Protein AF-A0A3E4QNN7-F1 (afdb_monomer_lite)

Structure (mmCIF, N/CA/C/O backbone):
data_AF-A0A3E4QNN7-F1
#
_entry.id   AF-A0A3E4QNN7-F1
#
loop_
_atom_site.group_PDB
_atom_site.id
_atom_site.type_symbol
_atom_site.label_atom_id
_atom_site.label_alt_id
_atom_site.label_comp_id
_atom_site.label_asym_id
_atom_site.label_entity_id
_atom_site.label_seq_id
_atom_site.pdbx_PDB_ins_code
_atom_site.Cartn_x
_atom_site.Cartn_y
_atom_site.Cartn_z
_atom_site.occupancy
_atom_site.B_iso_or_equiv
_atom_site.auth_seq_id
_atom_site.auth_comp_id
_atom_site.auth_asym_id
_atom_site.auth_atom_id
_atom_site.pdbx_PDB_model_num
ATOM 1 N N . MET A 1 1 ? 46.980 -4.407 -20.284 1.00 36.72 1 MET A N 1
ATOM 2 C CA . MET A 1 1 ? 46.066 -5.541 -20.517 1.00 36.72 1 MET A CA 1
ATOM 3 C C . MET A 1 1 ? 44.686 -5.028 -20.177 1.00 36.72 1 MET A C 1
ATOM 5 O O . MET A 1 1 ? 44.405 -4.844 -19.002 1.00 36.72 1 MET A O 1
ATOM 9 N N . ALA A 1 2 ? 43.926 -4.633 -21.195 1.00 38.31 2 ALA A N 1
ATOM 10 C CA . ALA A 1 2 ? 42.550 -4.196 -21.019 1.00 38.31 2 ALA A CA 1
ATOM 11 C C . ALA A 1 2 ? 41.679 -5.452 -20.889 1.00 38.31 2 ALA A C 1
ATOM 13 O O . ALA A 1 2 ? 41.875 -6.410 -21.640 1.00 38.31 2 ALA A O 1
ATOM 14 N N . MET A 1 3 ? 40.809 -5.482 -19.882 1.00 40.38 3 MET A N 1
ATOM 15 C CA . MET A 1 3 ? 39.837 -6.554 -19.642 1.00 40.38 3 MET A CA 1
ATOM 16 C C . MET A 1 3 ? 38.678 -6.419 -20.645 1.00 40.38 3 MET A C 1
ATOM 18 O O . MET A 1 3 ? 37.523 -6.291 -20.264 1.00 40.38 3 MET A O 1
ATOM 22 N N . ASP A 1 4 ? 38.991 -6.408 -21.939 1.00 44.97 4 ASP A N 1
ATOM 23 C CA . ASP A 1 4 ? 38.022 -6.173 -23.009 1.00 44.97 4 ASP A CA 1
ATOM 24 C C . ASP A 1 4 ? 37.527 -7.527 -23.528 1.00 44.97 4 ASP A C 1
ATOM 26 O O . ASP A 1 4 ? 38.071 -8.070 -24.492 1.00 44.97 4 ASP A O 1
ATOM 30 N N . GLY A 1 5 ? 36.532 -8.130 -22.874 1.00 44.91 5 GLY A N 1
ATOM 31 C CA . GLY A 1 5 ? 35.968 -9.367 -23.426 1.00 44.91 5 GLY A CA 1
ATOM 32 C C . GLY A 1 5 ? 34.820 -10.059 -22.704 1.00 44.91 5 GLY A C 1
ATOM 33 O O . GLY A 1 5 ? 34.354 -11.066 -23.224 1.00 44.91 5 GLY A O 1
ATOM 34 N N . TYR A 1 6 ? 34.360 -9.578 -21.547 1.00 50.12 6 TYR A N 1
ATOM 35 C CA . TYR A 1 6 ? 33.297 -10.266 -20.798 1.00 50.12 6 TYR A CA 1
ATOM 36 C C . TYR A 1 6 ? 32.219 -9.358 -20.209 1.00 50.12 6 TYR A C 1
ATOM 38 O O . TYR A 1 6 ? 31.362 -9.855 -19.486 1.00 50.12 6 TYR A O 1
ATOM 46 N N . GLU A 1 7 ? 32.218 -8.063 -20.522 1.00 44.12 7 GLU A N 1
ATOM 47 C CA . GLU A 1 7 ? 31.106 -7.201 -20.129 1.00 44.12 7 GLU A CA 1
ATOM 48 C C . GLU A 1 7 ? 30.124 -7.106 -21.306 1.00 44.12 7 GLU A C 1
ATOM 50 O O . GLU A 1 7 ? 30.459 -6.520 -22.342 1.00 44.12 7 GLU A O 1
ATOM 55 N N . PRO A 1 8 ? 28.950 -7.756 -21.230 1.00 51.69 8 PRO A N 1
ATOM 56 C CA . PRO A 1 8 ? 27.920 -7.591 -22.245 1.00 51.69 8 PRO A CA 1
ATOM 57 C C . PRO A 1 8 ? 27.544 -6.112 -22.337 1.00 51.69 8 PRO A C 1
ATOM 59 O O . PRO A 1 8 ? 27.378 -5.437 -21.325 1.00 51.69 8 PRO A O 1
ATOM 62 N N . ALA A 1 9 ? 27.404 -5.608 -23.566 1.00 52.06 9 ALA A N 1
ATOM 63 C CA . ALA A 1 9 ? 27.122 -4.195 -23.841 1.00 52.06 9 ALA A CA 1
ATOM 64 C C . ALA A 1 9 ? 25.812 -3.685 -23.202 1.00 52.06 9 ALA A C 1
ATOM 66 O O . ALA A 1 9 ? 25.598 -2.479 -23.139 1.00 52.06 9 ALA A O 1
ATOM 67 N N . SER A 1 10 ? 24.950 -4.594 -22.736 1.00 57.69 10 SER A N 1
ATOM 68 C CA . SER A 1 10 ? 23.739 -4.293 -21.974 1.00 57.69 10 SER A CA 1
ATOM 69 C C . SER A 1 10 ? 24.000 -3.947 -20.504 1.00 57.69 10 SER A C 1
ATOM 71 O O . SER A 1 10 ? 23.119 -3.388 -19.871 1.00 57.69 10 SER A O 1
ATOM 73 N N . GLY A 1 11 ? 25.166 -4.280 -19.938 1.00 53.88 11 GLY A N 1
ATOM 74 C CA . GLY A 1 11 ? 25.412 -4.198 -18.491 1.00 53.88 11 GLY A CA 1
ATOM 75 C C . GLY A 1 11 ? 24.831 -5.370 -17.681 1.00 53.88 11 GLY A C 1
ATOM 76 O O . GLY A 1 11 ? 24.972 -5.393 -16.462 1.00 53.88 11 GLY A O 1
ATOM 77 N N . PHE A 1 12 ? 24.235 -6.373 -18.342 1.00 56.53 12 PHE A N 1
ATOM 78 C CA . PHE A 1 12 ? 23.596 -7.546 -17.721 1.00 56.53 12 PHE A CA 1
ATOM 79 C C . PHE A 1 12 ? 24.128 -8.847 -18.309 1.00 56.53 12 PHE A C 1
ATOM 81 O O . PHE A 1 12 ? 24.355 -8.896 -19.510 1.00 56.53 12 PHE A O 1
ATOM 88 N N . ASN A 1 13 ? 24.253 -9.914 -17.505 1.00 65.38 13 ASN A N 1
ATOM 89 C CA . ASN A 1 13 ? 24.792 -11.234 -17.890 1.00 65.38 13 ASN A CA 1
ATOM 90 C C . ASN A 1 13 ? 23.898 -12.015 -18.887 1.00 65.38 13 ASN A C 1
ATOM 92 O O . ASN A 1 13 ? 23.437 -13.122 -18.604 1.00 65.38 13 ASN A O 1
ATOM 96 N N . LEU A 1 14 ? 23.624 -11.424 -20.047 1.00 67.94 14 LEU A N 1
ATOM 97 C CA . LEU A 1 14 ? 22.802 -11.970 -21.117 1.00 67.94 14 LEU A CA 1
ATOM 98 C C . LEU A 1 14 ? 23.686 -12.561 -22.228 1.00 67.94 14 LEU A C 1
ATOM 100 O O . LEU A 1 14 ? 24.783 -12.050 -22.484 1.00 67.94 14 LEU A O 1
ATOM 104 N N . PRO A 1 15 ? 23.228 -13.625 -22.918 1.00 73.31 15 PRO A N 1
ATOM 105 C CA . PRO A 1 15 ? 23.930 -14.159 -24.079 1.00 73.31 15 PRO A CA 1
ATOM 106 C C . PRO A 1 15 ? 24.132 -13.100 -25.178 1.00 73.31 15 PRO A C 1
ATOM 108 O O . PRO A 1 15 ? 23.301 -12.201 -25.327 1.00 73.31 15 PRO A O 1
ATOM 111 N N . PRO A 1 16 ? 25.189 -13.217 -26.005 1.00 72.44 16 PRO A N 1
ATOM 112 C CA . PRO A 1 16 ? 25.409 -12.306 -27.123 1.00 72.44 16 PRO A CA 1
ATOM 113 C C . PRO A 1 16 ? 24.188 -12.227 -28.049 1.00 72.44 16 PRO A C 1
ATOM 115 O O . PRO A 1 16 ? 23.712 -13.248 -28.541 1.00 72.44 16 PRO A O 1
ATOM 118 N N . GLY A 1 17 ? 23.711 -11.008 -28.309 1.00 70.88 17 GLY A N 1
ATOM 119 C CA . GLY A 1 17 ? 22.534 -10.760 -29.146 1.00 70.88 17 GLY A CA 1
ATOM 120 C C .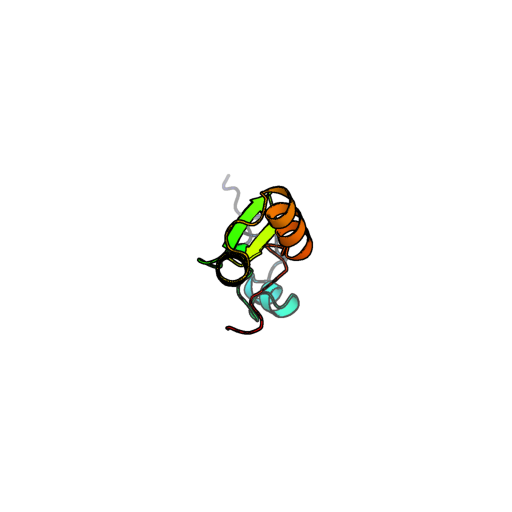 GLY A 1 17 ? 21.195 -10.751 -28.403 1.00 70.88 17 GLY A C 1
ATOM 121 O O . GLY A 1 17 ? 20.189 -10.458 -29.039 1.00 70.88 17 GLY A O 1
ATOM 122 N N . CYS A 1 18 ? 21.178 -11.015 -27.092 1.00 67.31 18 CYS A N 1
ATOM 123 C CA . CYS A 1 18 ? 20.011 -10.796 -26.241 1.00 67.31 18 CYS A CA 1
ATOM 124 C C . CYS A 1 18 ? 20.091 -9.422 -25.563 1.00 67.31 18 CYS A C 1
ATOM 126 O O . CYS A 1 18 ? 21.112 -9.068 -24.970 1.00 67.31 18 CYS A O 1
ATOM 128 N N . SER A 1 19 ? 19.000 -8.667 -25.631 1.00 77.12 19 SER A N 1
ATOM 129 C CA . SER A 1 19 ? 18.792 -7.407 -24.916 1.00 77.12 19 SER A CA 1
ATOM 130 C C . SER A 1 19 ? 17.829 -7.585 -23.740 1.00 77.12 19 SER A C 1
ATOM 132 O O . SER A 1 19 ? 17.092 -8.568 -23.678 1.00 77.12 19 SER A O 1
ATOM 134 N N . GLU A 1 20 ? 17.797 -6.622 -22.819 1.00 71.06 20 GLU A N 1
ATOM 135 C CA . GLU A 1 20 ? 16.780 -6.581 -21.756 1.00 71.06 20 GLU A CA 1
ATOM 136 C C . GLU A 1 20 ? 15.366 -6.552 -22.338 1.00 71.06 20 GLU A C 1
ATOM 138 O O . GLU A 1 20 ? 14.516 -7.317 -21.909 1.00 71.06 20 GLU A O 1
ATOM 143 N N . ALA A 1 21 ? 15.153 -5.808 -23.427 1.00 69.19 21 ALA A N 1
ATOM 144 C CA . ALA A 1 21 ? 13.868 -5.769 -24.122 1.00 69.19 21 ALA A CA 1
ATOM 145 C C . ALA A 1 21 ? 13.420 -7.142 -24.670 1.00 69.19 21 ALA A C 1
ATOM 147 O O . ALA A 1 21 ? 12.225 -7.376 -24.868 1.00 69.19 21 ALA A O 1
ATOM 148 N N . ASP A 1 22 ? 14.352 -8.063 -24.942 1.00 75.44 22 ASP A N 1
ATOM 149 C CA . ASP A 1 22 ? 14.015 -9.444 -25.302 1.00 75.44 22 ASP A CA 1
ATOM 150 C C . ASP A 1 22 ? 13.538 -10.244 -24.087 1.00 75.44 22 ASP A C 1
ATOM 152 O O . ASP A 1 22 ? 12.610 -11.042 -24.217 1.00 75.44 22 ASP A O 1
ATOM 156 N N . VAL A 1 23 ? 14.138 -10.004 -22.918 1.00 70.62 23 VAL A N 1
ATOM 157 C CA . VAL A 1 23 ? 13.721 -10.591 -21.639 1.00 70.62 23 VAL A CA 1
ATOM 158 C C . VAL A 1 23 ? 12.365 -10.031 -21.225 1.00 70.62 23 VAL A C 1
ATOM 160 O O . VAL A 1 23 ? 11.454 -10.815 -20.976 1.00 70.62 23 VAL A O 1
ATOM 163 N N . ASP A 1 24 ? 12.186 -8.712 -21.253 1.00 70.69 24 ASP A N 1
ATOM 164 C CA . ASP A 1 24 ? 10.936 -8.045 -20.881 1.00 70.69 24 ASP A CA 1
ATOM 165 C C . ASP A 1 24 ? 9.766 -8.531 -21.730 1.00 70.69 24 ASP A C 1
ATOM 167 O O . ASP A 1 24 ? 8.693 -8.842 -21.221 1.00 70.69 24 ASP A O 1
ATOM 171 N N . ARG A 1 25 ? 9.988 -8.675 -23.038 1.00 71.69 25 ARG A N 1
ATOM 172 C CA . ARG A 1 25 ? 8.992 -9.206 -23.970 1.00 71.69 25 ARG A CA 1
ATOM 173 C C . ARG A 1 25 ? 8.709 -10.693 -23.768 1.00 71.69 25 ARG A C 1
ATOM 175 O O . ARG A 1 25 ? 7.584 -11.118 -24.004 1.00 71.69 25 ARG A O 1
ATOM 182 N N . ALA A 1 26 ? 9.707 -11.491 -23.389 1.00 71.88 26 ALA A N 1
ATOM 183 C CA . ALA A 1 26 ? 9.521 -12.919 -23.133 1.00 71.88 26 ALA A CA 1
ATOM 184 C C . ALA A 1 26 ? 8.823 -13.188 -21.791 1.00 71.88 26 ALA A C 1
ATOM 186 O O . ALA A 1 26 ? 8.061 -14.147 -21.685 1.00 71.88 26 ALA A O 1
ATOM 187 N N . MET A 1 27 ? 9.088 -12.349 -20.792 1.00 67.00 27 MET A N 1
ATOM 188 C CA . MET A 1 27 ? 8.584 -12.488 -19.426 1.00 67.00 27 MET A CA 1
ATOM 189 C C . MET A 1 27 ? 7.332 -11.646 -19.153 1.00 67.00 27 MET A C 1
ATOM 191 O O . MET A 1 27 ? 6.700 -11.821 -18.119 1.00 67.00 27 MET A O 1
ATOM 195 N N . GLY A 1 28 ? 6.954 -10.753 -20.070 1.00 63.00 28 GLY A N 1
ATOM 196 C CA . GLY A 1 28 ? 5.788 -9.885 -19.910 1.00 63.00 28 GLY A CA 1
ATOM 197 C C . GLY A 1 28 ? 6.015 -8.691 -18.977 1.00 63.00 28 GLY A C 1
ATOM 198 O O . GLY A 1 28 ? 5.043 -8.040 -18.604 1.00 63.00 28 GLY A O 1
ATOM 199 N N . TYR A 1 29 ? 7.267 -8.343 -18.644 1.00 61.62 29 TYR A N 1
ATOM 200 C CA . TYR A 1 29 ? 7.607 -7.214 -17.756 1.00 61.62 29 TYR A CA 1
ATOM 201 C C . TYR A 1 29 ? 7.205 -5.825 -18.306 1.00 61.62 29 TYR A C 1
ATOM 203 O O . TYR A 1 29 ? 7.389 -4.817 -17.635 1.00 61.62 29 TYR A O 1
ATOM 211 N N . GLY A 1 30 ? 6.622 -5.750 -19.509 1.00 56.25 30 GLY A N 1
ATOM 212 C CA . GLY A 1 30 ? 6.116 -4.515 -20.122 1.00 56.25 30 GLY A CA 1
ATOM 213 C C . GLY A 1 30 ? 4.591 -4.337 -20.112 1.00 56.25 30 GLY A C 1
ATOM 214 O O . GLY A 1 30 ? 4.116 -3.335 -20.643 1.00 56.25 30 GLY A O 1
ATOM 215 N N . GLU A 1 31 ? 3.812 -5.284 -19.575 1.00 62.50 31 GLU A N 1
ATOM 216 C CA . GLU A 1 31 ? 2.337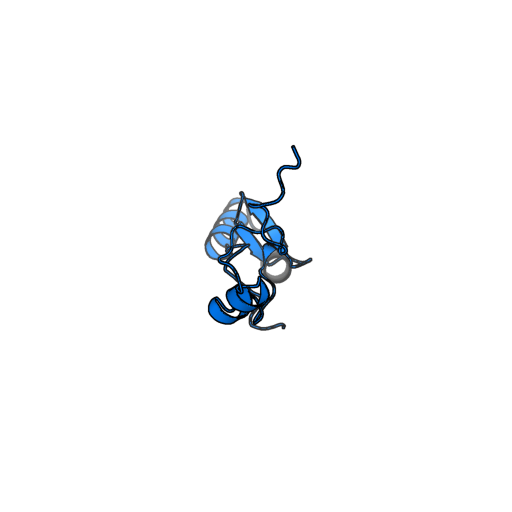 -5.197 -19.590 1.00 62.50 31 GLU A CA 1
ATOM 217 C C . GLU A 1 31 ? 1.764 -4.416 -18.393 1.00 62.50 31 GLU A C 1
ATOM 219 O O . GLU A 1 31 ? 0.654 -3.893 -18.468 1.00 62.50 31 GLU A O 1
ATOM 224 N N . ALA A 1 32 ? 2.534 -4.282 -17.311 1.00 65.81 32 ALA A N 1
ATOM 225 C CA . ALA A 1 32 ? 2.189 -3.519 -16.118 1.00 65.81 32 ALA A CA 1
ATOM 226 C C . ALA A 1 32 ? 3.459 -3.181 -15.334 1.00 65.81 32 ALA A C 1
ATOM 228 O O . ALA A 1 32 ? 4.259 -4.080 -15.084 1.00 65.81 32 ALA A O 1
ATOM 229 N N . ALA A 1 33 ? 3.625 -1.930 -14.890 1.00 76.94 33 ALA A N 1
ATOM 230 C CA . ALA A 1 33 ? 4.655 -1.634 -13.896 1.00 76.94 33 ALA A CA 1
ATOM 231 C C . ALA A 1 33 ? 4.353 -2.428 -12.607 1.00 76.94 33 ALA A C 1
ATOM 233 O O . ALA A 1 33 ? 3.183 -2.472 -12.187 1.00 76.94 33 ALA A O 1
ATOM 234 N N . PRO A 1 34 ? 5.362 -3.067 -11.993 1.00 84.38 34 PRO A N 1
ATOM 235 C CA . PRO A 1 34 ? 5.160 -3.872 -10.800 1.00 84.38 34 PRO A CA 1
ATOM 236 C C . PRO A 1 34 ? 4.786 -2.972 -9.611 1.00 84.38 34 PRO A C 1
ATOM 238 O O . PRO A 1 34 ? 5.064 -1.769 -9.599 1.00 84.38 34 PRO A O 1
ATOM 241 N N . CYS A 1 35 ? 4.123 -3.527 -8.596 1.00 88.00 35 CYS A N 1
ATOM 242 C CA . CYS A 1 35 ? 3.586 -2.748 -7.480 1.00 88.00 35 CYS A CA 1
ATOM 243 C C . CYS A 1 35 ? 4.678 -1.979 -6.724 1.00 88.00 35 CYS A C 1
ATOM 245 O O . CYS A 1 35 ? 4.399 -0.895 -6.223 1.00 88.00 35 CYS A O 1
ATOM 247 N N . GLY A 1 36 ? 5.915 -2.476 -6.690 1.00 85.50 36 GLY A N 1
ATOM 248 C CA . GLY A 1 36 ? 7.062 -1.791 -6.092 1.00 85.50 36 GLY A CA 1
ATOM 249 C C . GLY A 1 36 ? 7.431 -0.467 -6.772 1.00 85.50 36 GLY A C 1
ATOM 250 O O . GLY A 1 36 ? 8.037 0.393 -6.140 1.00 85.50 36 GLY A O 1
ATOM 251 N N . GLU A 1 37 ? 7.029 -0.257 -8.028 1.00 85.81 37 GLU A N 1
ATOM 252 C CA . GLU A 1 37 ? 7.214 1.010 -8.748 1.00 85.81 37 GLU A CA 1
ATOM 253 C C . GLU A 1 37 ? 6.008 1.957 -8.614 1.00 85.81 37 GLU A C 1
ATOM 255 O O . GLU A 1 37 ? 6.040 3.103 -9.070 1.00 85.81 37 GLU A O 1
ATOM 260 N N . CYS A 1 38 ? 4.924 1.509 -7.975 1.00 87.00 38 CYS A N 1
ATOM 261 C CA . CYS A 1 38 ? 3.720 2.307 -7.802 1.00 87.00 38 CYS A CA 1
ATOM 262 C C . CYS A 1 38 ? 3.882 3.321 -6.661 1.00 87.00 38 CYS A C 1
ATOM 264 O O . CYS A 1 38 ? 4.151 2.957 -5.520 1.00 87.00 38 CYS A O 1
ATOM 266 N N . ALA A 1 39 ? 3.600 4.600 -6.931 1.00 89.25 39 ALA A N 1
ATOM 267 C CA . ALA A 1 39 ? 3.644 5.664 -5.919 1.00 89.25 39 ALA A CA 1
ATOM 268 C C . ALA A 1 39 ? 2.629 5.488 -4.769 1.00 89.25 39 ALA A C 1
ATOM 270 O O . ALA A 1 39 ? 2.754 6.133 -3.732 1.00 89.25 39 ALA A O 1
ATOM 271 N N . GLU A 1 40 ? 1.619 4.641 -4.966 1.00 91.56 40 GLU A N 1
ATOM 272 C CA . GLU A 1 40 ? 0.581 4.329 -3.979 1.00 91.56 40 GLU A CA 1
ATOM 273 C C . GLU A 1 40 ? 0.909 3.069 -3.166 1.00 91.56 40 GLU A C 1
ATOM 275 O O . GLU A 1 40 ? 0.120 2.677 -2.307 1.00 91.56 40 GLU A O 1
ATOM 280 N N . ALA A 1 41 ? 2.016 2.379 -3.451 1.00 91.88 41 ALA A N 1
ATOM 281 C CA . ALA A 1 41 ? 2.392 1.190 -2.703 1.00 91.88 41 ALA A CA 1
ATOM 282 C C . ALA A 1 41 ? 2.830 1.568 -1.285 1.00 91.88 41 ALA A C 1
ATOM 284 O O . ALA A 1 41 ? 3.706 2.411 -1.085 1.00 91.88 41 ALA A O 1
ATOM 285 N N . VAL A 1 42 ? 2.226 0.915 -0.295 1.00 94.69 42 VAL A N 1
ATOM 286 C CA . VAL A 1 42 ? 2.630 1.038 1.106 1.00 94.69 42 VAL A CA 1
ATOM 287 C C . VAL A 1 42 ? 3.490 -0.170 1.443 1.00 94.69 42 VAL A C 1
ATOM 289 O O . VAL A 1 42 ? 2.993 -1.297 1.478 1.00 94.69 42 VAL A O 1
ATOM 292 N N . ASP A 1 43 ? 4.783 0.074 1.653 1.00 93.06 43 ASP A N 1
ATOM 293 C CA . ASP A 1 43 ? 5.755 -0.965 1.992 1.00 93.06 43 ASP A CA 1
ATOM 294 C C . ASP A 1 43 ? 5.431 -1.601 3.351 1.00 93.06 43 ASP A C 1
ATOM 296 O O . ASP A 1 43 ? 5.189 -0.906 4.345 1.00 93.06 43 ASP A O 1
ATOM 300 N N . VAL A 1 44 ? 5.409 -2.934 3.372 1.00 87.25 44 VAL A N 1
ATOM 301 C CA . VAL A 1 44 ? 5.172 -3.740 4.570 1.00 87.25 44 VAL A CA 1
ATOM 302 C C . VAL A 1 44 ? 6.437 -4.504 4.945 1.00 87.25 44 VAL A C 1
ATOM 304 O O . VAL A 1 44 ? 6.888 -4.412 6.091 1.00 87.25 44 VAL A O 1
ATOM 307 N N . CYS A 1 45 ? 6.992 -5.296 4.020 1.00 85.56 45 CYS A N 1
ATOM 308 C CA . CYS A 1 45 ? 8.190 -6.093 4.278 1.00 85.56 45 CYS A CA 1
ATOM 309 C C . CYS A 1 45 ? 8.833 -6.637 2.997 1.00 85.56 45 CYS A C 1
ATOM 311 O O . CYS A 1 45 ? 8.209 -7.445 2.314 1.00 85.56 45 CYS A O 1
ATOM 313 N N . CYS A 1 46 ? 10.117 -6.316 2.796 1.00 83.94 46 CYS A N 1
ATOM 314 C CA . CYS A 1 46 ? 11.025 -6.858 1.773 1.00 83.94 46 CYS A CA 1
ATOM 315 C C . CYS A 1 46 ? 10.491 -6.759 0.340 1.00 83.94 46 CYS A C 1
ATOM 317 O O . CYS A 1 46 ? 10.891 -5.853 -0.379 1.00 83.94 46 CYS A O 1
ATOM 319 N N . ASP A 1 47 ? 9.600 -7.674 -0.030 1.00 88.81 47 ASP A N 1
ATOM 320 C CA . ASP A 1 47 ? 9.052 -7.829 -1.376 1.00 88.81 47 ASP A CA 1
ATOM 321 C C . ASP A 1 47 ? 7.517 -7.720 -1.380 1.00 88.81 47 ASP A C 1
ATOM 323 O O . ASP A 1 47 ? 6.880 -7.996 -2.389 1.00 88.81 47 ASP A O 1
ATOM 327 N N . TYR A 1 48 ? 6.899 -7.324 -0.261 1.00 93.31 48 TYR A N 1
ATOM 328 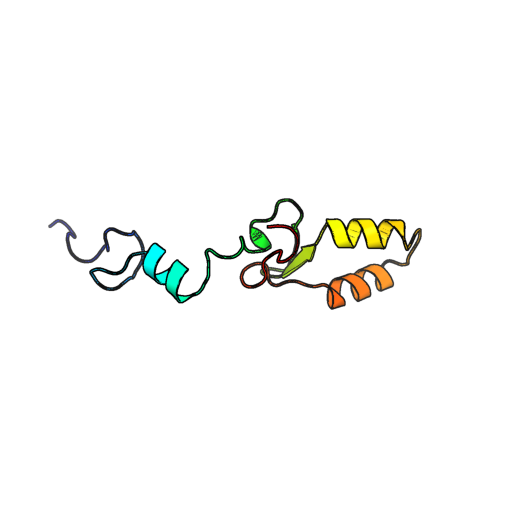C CA . TYR A 1 48 ? 5.448 -7.222 -0.137 1.00 93.31 48 TYR A CA 1
ATOM 329 C C . TYR A 1 48 ? 4.982 -5.820 0.244 1.00 93.31 48 TYR A C 1
ATOM 331 O O . TYR A 1 48 ? 5.502 -5.190 1.173 1.00 93.31 48 TYR A O 1
ATOM 339 N N . CYS A 1 49 ? 3.920 -5.378 -0.424 1.00 94.12 49 CYS A N 1
ATOM 340 C CA . CYS A 1 49 ? 3.198 -4.149 -0.120 1.00 94.12 49 CYS A CA 1
ATOM 341 C C . CYS A 1 49 ? 1.699 -4.402 0.053 1.00 94.12 49 CYS A C 1
ATOM 343 O O . CYS A 1 49 ? 1.190 -5.483 -0.240 1.00 94.12 49 CYS A O 1
ATOM 345 N N . VAL A 1 50 ? 0.982 -3.371 0.490 1.00 95.38 50 VAL A N 1
ATOM 346 C CA . VAL A 1 50 ? -0.464 -3.247 0.262 1.00 95.38 50 VAL A CA 1
ATOM 347 C C . VAL A 1 50 ? -0.731 -2.052 -0.648 1.00 95.38 50 VAL A C 1
ATOM 349 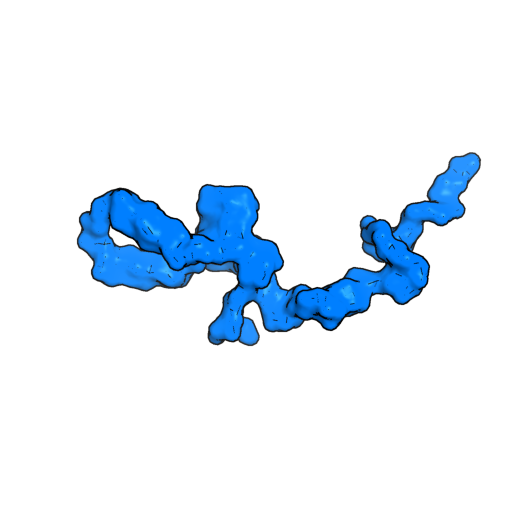O O . VAL A 1 50 ? 0.064 -1.108 -0.719 1.00 95.38 50 VAL A O 1
ATOM 352 N N . CYS A 1 51 ? -1.865 -2.060 -1.347 1.00 93.44 51 CYS A N 1
ATOM 353 C CA . CYS A 1 51 ? -2.284 -0.897 -2.119 1.00 93.44 51 CYS A CA 1
ATOM 354 C C . CYS A 1 51 ? -2.762 0.217 -1.186 1.00 93.44 51 CYS A C 1
ATOM 356 O O . CYS A 1 51 ? -3.745 0.043 -0.468 1.00 93.44 51 CYS A O 1
ATOM 358 N N . GLY A 1 52 ? -2.126 1.388 -1.237 1.00 93.56 52 GLY A N 1
ATOM 359 C CA . GLY A 1 52 ? -2.515 2.547 -0.431 1.00 93.56 52 GLY A CA 1
ATOM 360 C C . GLY A 1 52 ? -3.941 3.029 -0.701 1.00 93.56 52 GLY A C 1
ATOM 361 O O . GLY A 1 52 ? -4.598 3.534 0.204 1.00 93.56 52 GLY A O 1
ATOM 362 N N . ARG A 1 53 ? -4.463 2.809 -1.915 1.00 93.06 53 ARG A N 1
ATOM 363 C CA . ARG A 1 53 ? -5.854 3.138 -2.266 1.00 93.06 53 ARG A CA 1
ATOM 364 C C . ARG A 1 53 ? -6.849 2.201 -1.592 1.00 93.06 53 ARG A C 1
ATOM 366 O O . ARG A 1 53 ? -7.778 2.680 -0.953 1.00 93.06 53 ARG A O 1
ATOM 373 N N . GLU A 1 54 ? -6.619 0.891 -1.675 1.00 94.50 54 GLU A N 1
ATOM 374 C CA . GLU A 1 54 ? -7.452 -0.099 -0.975 1.00 94.50 54 GLU A CA 1
ATOM 375 C C . GLU A 1 54 ? -7.373 0.092 0.540 1.00 94.50 54 GLU A C 1
ATOM 377 O O . GLU A 1 54 ? -8.384 -0.010 1.230 1.00 94.50 54 GLU A O 1
ATOM 382 N N . LEU A 1 55 ? -6.190 0.442 1.056 1.00 95.50 55 LEU A N 1
ATOM 383 C CA . LEU A 1 55 ? -6.016 0.776 2.464 1.00 95.50 55 LEU A CA 1
ATOM 384 C C . LEU A 1 55 ? -6.846 2.006 2.850 1.00 95.50 55 LEU A C 1
ATOM 386 O O . LEU A 1 55 ? -7.567 1.951 3.840 1.00 95.50 55 LEU A O 1
ATOM 390 N N . ALA A 1 56 ? -6.812 3.084 2.063 1.00 95.38 56 ALA A N 1
ATOM 391 C CA . ALA A 1 56 ? -7.607 4.282 2.335 1.00 95.38 56 ALA A CA 1
ATOM 392 C C . ALA A 1 56 ? -9.124 4.005 2.298 1.00 95.38 56 ALA A C 1
ATOM 394 O O . ALA A 1 56 ? -9.879 4.529 3.121 1.00 95.38 56 ALA A O 1
ATOM 395 N N . GLU A 1 57 ? -9.587 3.162 1.372 1.00 96.44 57 GLU A N 1
ATOM 396 C CA . GLU A 1 57 ? -10.985 2.716 1.310 1.00 96.44 57 GLU A CA 1
ATOM 397 C C . GLU A 1 57 ? -11.371 1.866 2.525 1.00 96.44 57 GLU A C 1
ATOM 399 O O . GLU A 1 57 ? -12.454 2.044 3.101 1.00 96.44 57 GLU A O 1
ATOM 404 N N . TRP A 1 58 ? -10.475 0.973 2.949 1.00 97.12 58 TRP A N 1
ATOM 405 C CA . TRP A 1 58 ? -10.651 0.176 4.154 1.00 97.12 58 TRP A CA 1
ATOM 406 C C . TRP A 1 58 ? -10.706 1.062 5.403 1.00 97.12 58 TRP A C 1
ATOM 408 O O . TRP A 1 58 ? -11.636 0.919 6.196 1.00 97.12 58 TRP A O 1
ATOM 418 N N . GLU A 1 59 ? -9.795 2.025 5.558 1.00 96.50 59 GLU A N 1
ATOM 419 C CA . GLU A 1 59 ? -9.778 2.975 6.679 1.00 96.50 59 GLU A CA 1
ATOM 420 C C . GLU A 1 59 ? -11.070 3.797 6.750 1.00 96.50 59 GLU A C 1
ATOM 422 O O . GLU A 1 59 ? -11.660 3.949 7.823 1.00 96.50 59 GLU A O 1
ATOM 427 N N . ALA A 1 60 ? -11.546 4.293 5.604 1.00 97.62 60 ALA A N 1
ATOM 428 C CA . ALA A 1 60 ? -12.793 5.047 5.518 1.00 97.62 60 ALA A CA 1
ATOM 429 C C . ALA A 1 60 ? -14.018 4.196 5.891 1.00 97.62 60 ALA A C 1
ATOM 431 O O . ALA A 1 60 ? -14.969 4.704 6.492 1.00 97.62 60 ALA A O 1
ATOM 432 N N . SER A 1 61 ? -13.991 2.906 5.553 1.00 97.56 61 SER A N 1
ATOM 433 C CA . SER A 1 61 ? -15.078 1.961 5.830 1.00 97.56 61 SER A CA 1
ATOM 434 C C . SER A 1 61 ? -15.046 1.402 7.255 1.00 97.56 61 SER A C 1
ATOM 436 O O . SER A 1 61 ? -16.078 0.951 7.751 1.00 97.56 61 SER A O 1
ATOM 438 N N . ASN A 1 62 ? -13.894 1.460 7.930 1.00 97.12 62 ASN A N 1
ATOM 439 C CA . ASN A 1 62 ? -13.669 0.852 9.243 1.00 97.12 62 ASN A CA 1
ATOM 440 C C . ASN A 1 62 ? -13.158 1.875 10.282 1.00 97.12 62 ASN A C 1
ATOM 442 O O . ASN A 1 62 ? -12.097 1.687 10.890 1.00 97.12 62 ASN A O 1
ATOM 446 N N . PRO A 1 63 ? -13.903 2.970 10.538 1.00 96.12 63 PRO A N 1
ATOM 447 C CA . PRO A 1 63 ? -13.473 3.991 11.482 1.00 96.12 63 PRO A CA 1
ATOM 448 C C . PRO A 1 63 ? -13.366 3.419 12.902 1.00 96.12 63 PRO A C 1
ATOM 450 O O . PRO A 1 63 ? -14.340 2.932 13.476 1.00 96.12 63 PRO A O 1
ATOM 453 N N . GLY A 1 64 ? -12.176 3.527 13.495 1.00 94.75 64 GLY A N 1
ATOM 454 C CA . GLY A 1 64 ? -11.910 3.053 14.856 1.00 94.75 64 GLY A CA 1
ATOM 455 C C . GLY A 1 64 ? -11.659 1.548 14.974 1.00 94.75 64 GLY A C 1
ATOM 456 O O . GLY A 1 64 ? -11.697 1.028 16.092 1.00 94.75 64 GLY A O 1
ATOM 457 N N . ALA A 1 65 ? -11.396 0.856 13.860 1.00 95.50 65 ALA A N 1
ATOM 458 C CA . ALA A 1 65 ? -10.999 -0.546 13.880 1.00 95.50 65 ALA A CA 1
ATOM 459 C C . ALA A 1 65 ? -9.789 -0.784 14.804 1.00 95.50 65 ALA A C 1
ATOM 461 O O . ALA A 1 65 ? -8.859 0.032 14.861 1.00 95.50 65 ALA A O 1
ATOM 462 N N . PRO A 1 66 ? -9.772 -1.900 15.553 1.00 97.44 66 PRO A N 1
ATOM 463 C CA . PRO A 1 66 ? -8.638 -2.241 16.388 1.00 97.44 66 PRO A CA 1
ATOM 464 C C . PRO A 1 66 ? -7.414 -2.563 15.514 1.00 97.44 66 PRO A C 1
ATOM 466 O O . PRO A 1 66 ? -7.560 -3.166 14.450 1.00 97.44 66 PRO A O 1
ATOM 469 N N . PRO A 1 67 ? -6.183 -2.297 15.989 1.00 95.94 67 PRO A N 1
ATOM 470 C CA . PRO A 1 67 ? -4.966 -2.579 15.223 1.00 95.94 67 PRO A CA 1
ATOM 471 C C . PRO A 1 67 ? -4.842 -4.024 14.720 1.00 95.94 67 PRO A C 1
ATOM 473 O O . PRO A 1 67 ? -4.249 -4.265 13.676 1.00 95.94 67 PRO A O 1
ATOM 476 N N . ARG A 1 68 ? -5.413 -4.998 15.443 1.00 97.25 68 ARG A N 1
ATOM 477 C CA . ARG A 1 68 ? -5.430 -6.401 15.003 1.00 97.25 68 ARG A CA 1
ATOM 478 C C . ARG A 1 68 ? -6.169 -6.582 13.677 1.00 97.25 68 ARG A C 1
ATOM 480 O O . ARG A 1 68 ? -5.693 -7.326 12.832 1.00 97.25 68 ARG A O 1
ATOM 487 N N . GLU A 1 69 ? -7.299 -5.910 13.511 1.00 97.12 69 GLU A N 1
ATOM 488 C CA . GLU A 1 69 ? -8.128 -6.033 12.313 1.00 97.12 69 GLU A CA 1
ATOM 489 C C . GLU A 1 69 ? -7.435 -5.406 11.099 1.00 97.12 69 GLU A C 1
ATOM 491 O O . GLU A 1 69 ? -7.446 -5.995 10.026 1.00 97.12 69 GLU A O 1
ATOM 496 N N . ALA A 1 70 ? -6.720 -4.290 11.294 1.00 94.62 70 ALA A N 1
ATOM 497 C CA . ALA A 1 70 ? -5.871 -3.698 10.258 1.00 94.62 70 ALA A CA 1
ATOM 498 C C . ALA A 1 70 ? -4.775 -4.666 9.778 1.00 94.62 70 ALA A C 1
ATOM 500 O O . ALA A 1 70 ? -4.519 -4.782 8.584 1.00 94.62 70 ALA A O 1
ATOM 501 N N . VAL A 1 71 ? -4.138 -5.390 10.707 1.00 95.31 71 VAL A N 1
AT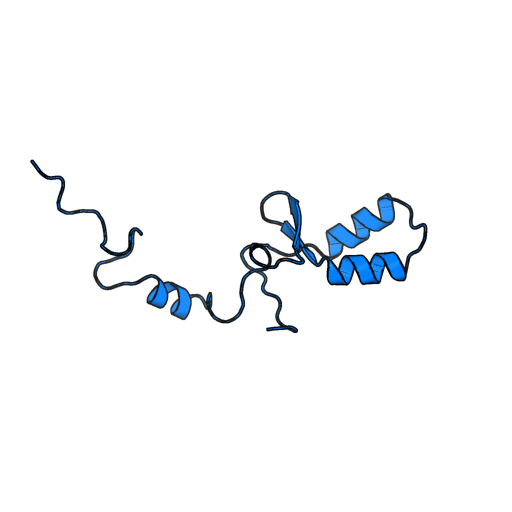OM 502 C CA . VAL A 1 71 ? -3.096 -6.378 10.378 1.00 95.31 71 VAL A CA 1
ATOM 503 C C . VAL A 1 71 ? -3.682 -7.596 9.662 1.00 95.31 71 VAL A C 1
ATOM 505 O O . VAL A 1 71 ? -3.076 -8.098 8.719 1.00 95.31 71 VAL A O 1
ATOM 508 N N . GLU A 1 72 ? -4.844 -8.082 10.100 1.00 97.19 72 GLU A N 1
ATOM 509 C CA . GLU A 1 72 ? -5.540 -9.197 9.448 1.00 97.19 72 GLU A CA 1
ATOM 510 C C . GLU A 1 72 ? -5.979 -8.822 8.029 1.00 97.19 72 GLU A C 1
ATOM 512 O O . GLU A 1 72 ? -5.723 -9.586 7.102 1.00 97.19 72 GLU A O 1
ATOM 517 N N . TRP A 1 73 ? -6.530 -7.618 7.846 1.00 96.81 73 TRP A N 1
ATOM 518 C CA . TRP A 1 73 ? -6.843 -7.078 6.527 1.00 96.81 73 TRP A CA 1
ATOM 519 C C . TRP A 1 73 ? -5.590 -6.986 5.651 1.00 96.81 73 TRP A C 1
ATOM 521 O O . TRP A 1 73 ? -5.578 -7.547 4.559 1.00 96.81 73 TRP A O 1
ATOM 531 N N . ALA A 1 74 ? -4.517 -6.360 6.145 1.00 95.25 74 ALA A N 1
ATOM 532 C CA . ALA A 1 74 ? -3.290 -6.177 5.376 1.00 95.25 74 ALA A CA 1
ATOM 533 C C . ALA A 1 74 ? -2.691 -7.514 4.930 1.00 95.25 74 ALA A C 1
ATOM 535 O O . ALA A 1 74 ? -2.293 -7.639 3.778 1.00 95.25 74 ALA A O 1
ATOM 536 N N . ARG A 1 75 ? -2.685 -8.533 5.804 1.00 95.00 75 ARG A N 1
ATOM 537 C CA . ARG A 1 75 ? -2.216 -9.889 5.474 1.00 95.00 75 ARG A CA 1
ATOM 538 C C . ARG A 1 75 ? -2.972 -10.483 4.285 1.00 95.00 75 ARG A C 1
ATOM 540 O O . ARG A 1 75 ? -2.356 -11.129 3.445 1.00 95.00 75 ARG A O 1
ATOM 547 N N . ASP A 1 76 ? -4.283 -10.282 4.235 1.00 95.81 76 ASP A N 1
ATOM 548 C CA . ASP A 1 76 ? -5.139 -10.846 3.191 1.00 95.81 76 ASP A CA 1
ATOM 549 C C . ASP A 1 76 ? -5.092 -10.020 1.881 1.00 95.81 76 ASP A C 1
ATOM 551 O O . ASP A 1 76 ? -5.631 -10.460 0.869 1.00 95.81 76 ASP A O 1
ATOM 555 N N . HIS A 1 77 ? -4.423 -8.857 1.891 1.00 94.44 77 HIS A N 1
ATOM 556 C CA . HIS A 1 77 ? -4.283 -7.925 0.759 1.00 94.44 77 HIS A CA 1
ATOM 557 C C . HIS A 1 77 ? -2.817 -7.661 0.372 1.00 94.44 77 HIS A C 1
ATOM 559 O O . HIS A 1 77 ? -2.527 -6.696 -0.342 1.00 94.44 77 HIS A O 1
ATOM 565 N N . LEU A 1 78 ? -1.880 -8.492 0.844 1.00 94.25 78 LEU A N 1
ATOM 566 C CA . LEU A 1 78 ? -0.481 -8.396 0.436 1.00 94.25 78 LEU A CA 1
ATOM 567 C C . LEU A 1 78 ? -0.352 -8.638 -1.069 1.00 94.25 78 LEU A C 1
ATOM 569 O O . LEU A 1 78 ? -0.955 -9.563 -1.615 1.00 94.25 78 LEU A O 1
ATOM 573 N N . ARG A 1 79 ? 0.475 -7.816 -1.706 1.00 91.81 79 ARG A N 1
ATOM 574 C CA . ARG A 1 79 ? 0.870 -7.931 -3.109 1.00 91.81 79 ARG A CA 1
ATOM 575 C C . ARG A 1 79 ? 2.367 -8.123 -3.194 1.00 91.81 79 ARG A C 1
ATOM 577 O O . ARG A 1 79 ? 3.102 -7.504 -2.421 1.00 91.81 79 ARG A O 1
ATOM 584 N N . ASP A 1 80 ? 2.793 -8.940 -4.141 1.00 91.50 80 ASP A N 1
ATOM 585 C CA . ASP A 1 80 ? 4.197 -9.067 -4.494 1.00 91.50 80 ASP A CA 1
ATOM 586 C C . ASP A 1 80 ? 4.638 -7.801 -5.244 1.00 91.50 80 ASP A C 1
ATOM 588 O O . ASP A 1 80 ? 4.112 -7.448 -6.300 1.00 91.50 80 ASP A O 1
ATOM 592 N N . MET A 1 81 ? 5.591 -7.071 -4.674 1.00 89.31 81 MET A N 1
ATOM 593 C CA . MET A 1 81 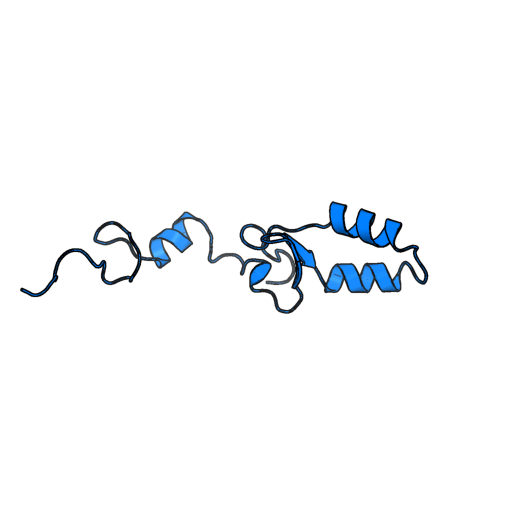? 6.094 -5.822 -5.233 1.00 89.31 81 MET A CA 1
ATOM 594 C C . MET A 1 81 ? 6.779 -6.003 -6.587 1.00 89.31 81 MET A C 1
ATOM 596 O O . MET A 1 81 ? 6.910 -5.013 -7.301 1.00 89.31 81 MET A O 1
ATOM 600 N N . GLN A 1 82 ? 7.246 -7.204 -6.922 1.00 84.88 82 GLN A N 1
ATOM 601 C CA . GLN A 1 82 ? 8.004 -7.496 -8.137 1.00 84.88 82 GLN A CA 1
ATOM 602 C C . GLN A 1 82 ? 7.163 -8.246 -9.174 1.00 84.88 82 GLN A C 1
ATOM 604 O O . GLN A 1 82 ? 7.362 -8.045 -10.372 1.00 84.88 82 GLN A O 1
ATOM 609 N N . GLU A 1 83 ? 6.229 -9.090 -8.730 1.00 82.19 83 GLU A N 1
ATOM 610 C CA . GLU A 1 83 ? 5.422 -9.947 -9.607 1.00 82.19 83 GLU A CA 1
ATOM 611 C C . GLU A 1 83 ? 4.002 -9.413 -9.856 1.00 82.19 83 GLU A C 1
ATOM 613 O O . GLU A 1 83 ? 3.451 -9.624 -10.942 1.00 82.19 83 GLU A O 1
ATOM 618 N N . ASP A 1 84 ? 3.401 -8.694 -8.902 1.00 85.44 84 ASP A N 1
ATOM 619 C CA . ASP A 1 84 ? 2.061 -8.137 -9.079 1.00 85.44 84 ASP A CA 1
ATOM 620 C C . ASP A 1 84 ? 2.113 -6.742 -9.705 1.00 85.44 84 ASP A C 1
ATOM 622 O O . ASP A 1 84 ? 2.826 -5.852 -9.251 1.00 85.44 84 ASP A O 1
ATOM 626 N N . GLY A 1 85 ? 1.276 -6.510 -10.716 1.00 76.75 85 GLY A N 1
ATOM 627 C CA . GLY A 1 85 ? 1.049 -5.200 -11.330 1.00 76.75 85 GLY A CA 1
ATOM 628 C C . GLY A 1 85 ? -0.389 -4.717 -11.133 1.00 76.75 85 GLY A C 1
ATOM 629 O O . GLY A 1 85 ? -1.313 -5.510 -10.933 1.00 76.75 85 GLY A O 1
ATOM 630 N N . CYS A 1 86 ? -0.612 -3.404 -11.213 1.00 74.31 86 CYS A N 1
ATOM 631 C CA . CYS A 1 86 ? -1.934 -2.802 -11.009 1.00 74.31 86 CYS A CA 1
ATOM 632 C C . CYS A 1 86 ? -2.884 -3.020 -12.206 1.00 74.31 86 CYS A C 1
ATOM 634 O O . CYS A 1 86 ? -3.128 -2.107 -12.979 1.00 74.31 86 CYS A O 1
ATOM 636 N N . ARG A 1 87 ? -3.456 -4.215 -12.378 1.00 63.66 87 ARG A N 1
ATOM 637 C CA . ARG A 1 87 ? -4.187 -4.606 -13.608 1.00 63.66 87 ARG A CA 1
ATOM 638 C C . ARG A 1 87 ? -5.402 -3.751 -13.999 1.00 63.66 87 ARG A C 1
ATOM 640 O O . ARG A 1 87 ? -5.833 -3.836 -15.143 1.00 63.66 87 ARG A O 1
ATOM 647 N N . GLU A 1 88 ? -5.976 -2.976 -13.081 1.00 59.44 88 GLU A N 1
ATOM 648 C CA . GLU A 1 88 ? -7.202 -2.200 -13.340 1.00 59.44 88 GLU A CA 1
ATOM 649 C C . GLU A 1 88 ? -6.967 -0.719 -13.672 1.00 59.44 88 GLU A C 1
ATOM 651 O O . GLU A 1 88 ? -7.895 -0.049 -14.123 1.00 59.44 88 GLU A O 1
ATOM 656 N N . TRP A 1 89 ? -5.754 -0.194 -13.469 1.00 53.09 89 TRP A N 1
ATOM 657 C CA . TRP A 1 89 ? -5.488 1.253 -13.540 1.00 53.09 89 TRP A CA 1
ATOM 658 C C . TRP A 1 89 ? -4.289 1.628 -14.429 1.00 53.09 89 TRP A C 1
ATOM 660 O O . TRP A 1 89 ? -3.768 2.739 -14.305 1.00 53.09 89 TRP A O 1
ATOM 670 N N . ILE A 1 90 ? -3.865 0.709 -15.306 1.00 49.66 90 ILE A N 1
ATOM 671 C CA . ILE A 1 90 ? -2.857 0.904 -16.368 1.00 49.66 90 ILE A CA 1
ATOM 672 C C . ILE A 1 90 ? -3.587 1.085 -17.700 1.00 49.66 90 ILE A C 1
ATOM 674 O O . ILE A 1 90 ? -3.182 1.979 -18.475 1.00 49.66 90 ILE A O 1
#

pLDDT: mean 79.13, std 17.54, range [36.72, 97.62]

Organism: NCBI:txid626935

Foldseek 3Di:
DDPPDQQPPQNDNDPPPDHVVNVCVVVVVPVFPFQLPDPQWADDDDFKTAGNVVLVVVCVVQPPDDVVVSVVVRVVRIDGRRPDGPVPPD

Secondary structure (DSSP, 8-state):
---TTS--TTSS-PPTT--HHHHHHHHTTTSS-BGGG-TTEEEEETTEEEEHHHHHHHHHHSTT--HHHHHHHHHHT-EETTT-B-TT--

Sequence (90 aa):
MAMDGYEPASGFNLPPGCSEADVDRAMGYGEAAPCGECAEAVDVCCDYCVCGRELAEWEASNPGAPPREAVEWARDHLRDMQEDGCREWI

Radius of gyration: 19.49 Å; chains: 1; bounding box: 61×20×46 Å